Protein AF-A0A948M5K7-F1 (afdb_monomer_lite)

Secondary structure (DSSP, 8-state):
-----GGGTHHHHHHHHHHHTSHHHHTTSS------EEEEEEEEEEEEEEEEETTEEEEEEEEETTTTEEEEEEEE--TT-EEESSS-GGG--TT-EEEEEEEEEEEEETTEEEEEEEEEEEEEEEPPP--GGGGGSSSSSS-----------------

pLDDT: mean 76.34, std 19.01, range [40.19, 97.88]

Structure (mmCIF, N/CA/C/O backbone):
data_AF-A0A948M5K7-F1
#
_entry.id   AF-A0A948M5K7-F1
#
loop_
_atom_site.group_PDB
_atom_site.id
_atom_site.type_symbol
_atom_site.label_atom_id
_atom_site.label_alt_id
_atom_site.label_comp_id
_atom_site.label_asym_id
_atom_site.label_entity_id
_atom_site.label_seq_id
_atom_site.pdbx_PDB_ins_code
_atom_site.Cartn_x
_atom_site.Cartn_y
_atom_site.Cartn_z
_atom_site.occupancy
_atom_site.B_iso_or_equiv
_atom_site.auth_seq_id
_atom_site.auth_comp_id
_atom_site.auth_asym_id
_atom_site.auth_atom_id
_atom_site.pdbx_PDB_model_num
ATOM 1 N N . MET A 1 1 ? -27.236 32.498 79.299 1.00 43.94 1 MET A N 1
ATOM 2 C CA . MET A 1 1 ? -27.665 31.191 78.755 1.00 43.94 1 MET A CA 1
ATOM 3 C C . MET A 1 1 ? -28.935 31.410 77.944 1.00 43.94 1 MET A C 1
ATOM 5 O O . MET A 1 1 ? -29.993 31.587 78.531 1.00 43.94 1 MET A O 1
ATOM 9 N N . ALA A 1 2 ? -28.825 31.525 76.619 1.00 46.53 2 ALA A N 1
ATOM 10 C CA . ALA A 1 2 ? -29.974 31.744 75.740 1.00 46.53 2 ALA A CA 1
ATOM 11 C C . ALA A 1 2 ? -30.523 30.384 75.285 1.00 46.53 2 ALA A C 1
ATOM 13 O O . ALA A 1 2 ? -29.885 29.684 74.503 1.00 46.53 2 ALA A O 1
ATOM 14 N N . SER A 1 3 ? -31.684 29.999 75.819 1.00 49.44 3 SER A N 1
ATOM 15 C CA . SER A 1 3 ? -32.426 28.813 75.384 1.00 49.44 3 SER A CA 1
ATOM 16 C C . SER A 1 3 ? -33.086 29.119 74.040 1.00 49.44 3 SER A C 1
ATOM 18 O O . SER A 1 3 ? -34.080 29.845 73.970 1.00 49.44 3 SER A O 1
ATOM 20 N N . LEU A 1 4 ? -32.486 28.635 72.951 1.00 49.94 4 LEU A N 1
ATOM 21 C CA . LEU A 1 4 ? -33.058 28.770 71.617 1.00 49.94 4 LEU A CA 1
ATOM 22 C C . LEU A 1 4 ? -34.213 27.776 71.435 1.00 49.94 4 LEU A C 1
ATOM 24 O O . LEU A 1 4 ? -34.046 26.562 71.506 1.00 49.94 4 LEU A O 1
ATOM 28 N N . SER A 1 5 ? -35.401 28.322 71.172 1.00 54.16 5 SER A N 1
ATOM 29 C CA . SER A 1 5 ? -36.634 27.576 70.923 1.00 54.16 5 SER A CA 1
ATOM 30 C C . SER A 1 5 ? -36.540 26.744 69.634 1.00 54.16 5 SER A C 1
ATOM 32 O O . SER A 1 5 ? -36.570 27.274 68.521 1.00 54.16 5 SER A O 1
ATOM 34 N N . ILE A 1 6 ? -36.472 25.421 69.804 1.00 56.44 6 ILE A N 1
ATOM 35 C CA . ILE A 1 6 ? -36.296 24.394 68.758 1.00 56.44 6 ILE A CA 1
ATOM 36 C C . ILE A 1 6 ? -37.325 24.512 67.615 1.00 56.44 6 ILE A C 1
ATOM 38 O O . ILE A 1 6 ? -37.011 24.218 66.465 1.00 56.44 6 ILE A O 1
ATOM 42 N N . 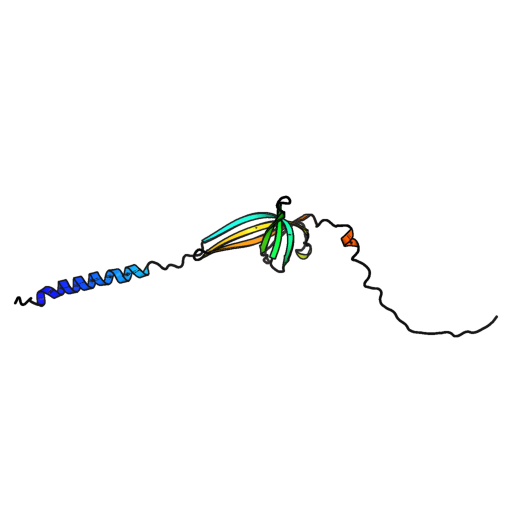LYS A 1 7 ? -38.536 25.024 67.881 1.00 56.12 7 LYS A N 1
ATOM 43 C CA . LYS A 1 7 ? -39.617 25.118 66.880 1.00 56.12 7 LYS A CA 1
ATOM 44 C C . LYS A 1 7 ? -39.349 26.116 65.742 1.00 56.12 7 LYS A C 1
ATOM 46 O O . LYS A 1 7 ? -39.934 25.964 64.676 1.00 56.12 7 LYS A O 1
ATOM 51 N N . LYS A 1 8 ? -38.473 27.113 65.930 1.00 57.00 8 LYS A N 1
ATOM 52 C CA . LYS A 1 8 ? -38.150 28.122 64.895 1.00 57.00 8 LYS A CA 1
ATOM 53 C C . LYS A 1 8 ? -36.933 27.771 64.029 1.00 57.00 8 LYS A C 1
ATOM 55 O O . LYS A 1 8 ? -36.686 28.462 63.048 1.00 57.00 8 LYS A O 1
ATOM 60 N N . GLN A 1 9 ? -36.186 26.718 64.368 1.00 58.16 9 GLN A N 1
ATOM 61 C CA . GLN A 1 9 ? -34.933 26.358 63.683 1.00 58.16 9 GLN A CA 1
ATOM 62 C C . GLN A 1 9 ? -35.076 25.215 62.668 1.00 58.16 9 GLN A C 1
ATOM 64 O O . GLN A 1 9 ? -34.204 25.030 61.824 1.00 58.16 9 GLN A O 1
ATOM 69 N N . ILE A 1 10 ? -36.202 24.498 62.692 1.00 61.25 10 ILE A N 1
ATOM 70 C CA . ILE A 1 10 ? -36.518 23.406 61.760 1.00 61.25 10 ILE A CA 1
ATOM 71 C C . ILE A 1 10 ? -36.442 23.838 60.278 1.00 61.25 10 ILE A C 1
ATOM 73 O O . ILE A 1 10 ? -35.778 23.137 59.514 1.00 61.25 10 ILE A O 1
ATOM 77 N N . PRO A 1 11 ? -37.006 24.987 59.835 1.00 60.16 11 PRO A N 1
ATOM 78 C CA . PRO A 1 11 ? -36.918 25.360 58.420 1.00 60.16 11 PRO A CA 1
ATOM 79 C C . PRO A 1 11 ? -35.492 25.748 57.993 1.00 60.16 11 PRO A C 1
ATOM 81 O O . PRO A 1 11 ? -35.115 25.520 56.847 1.00 60.16 11 PRO A O 1
ATOM 84 N N . LEU A 1 12 ? -34.679 26.279 58.914 1.00 61.19 12 LEU A N 1
ATOM 85 C CA . LEU A 1 12 ? -33.293 26.678 58.654 1.00 61.19 12 LEU A CA 1
ATOM 86 C C . LEU A 1 12 ? -32.377 25.453 58.477 1.00 61.19 12 LEU A C 1
ATOM 88 O O . LEU A 1 12 ? -31.523 25.435 57.594 1.00 61.19 12 LEU A O 1
ATOM 92 N N . ILE A 1 13 ? -32.594 24.407 59.281 1.00 64.31 13 ILE A N 1
ATOM 93 C CA . ILE A 1 13 ? -31.837 23.149 59.216 1.00 64.31 13 ILE A CA 1
ATOM 94 C C . ILE A 1 13 ? -32.178 22.376 57.933 1.00 64.31 13 ILE A C 1
ATOM 96 O O . ILE A 1 13 ? -31.276 21.879 57.260 1.00 64.31 13 ILE A O 1
ATOM 100 N N . CYS A 1 14 ? -33.455 22.334 57.534 1.00 60.31 14 CYS A N 1
ATOM 101 C CA . CYS A 1 14 ? -33.857 21.721 56.264 1.00 60.31 14 CYS A CA 1
ATOM 102 C C . CYS A 1 14 ? -33.266 22.452 55.047 1.00 60.31 14 CYS A C 1
ATOM 104 O O . CYS A 1 14 ? -32.856 21.800 54.088 1.00 60.31 14 CYS A O 1
ATOM 106 N N . PHE A 1 15 ? -33.162 23.786 55.096 1.00 61.84 15 PHE A N 1
ATOM 107 C CA . PHE A 1 15 ? -32.545 24.572 54.024 1.00 61.84 15 PHE A CA 1
ATOM 108 C C . PHE A 1 15 ? -31.033 24.313 53.911 1.00 61.84 15 PHE A C 1
ATOM 110 O O . PHE A 1 15 ? -30.509 24.177 52.807 1.00 61.84 15 PHE A O 1
ATOM 117 N N . LEU A 1 16 ? -30.335 24.155 55.042 1.00 61.81 16 LEU A N 1
ATOM 118 C CA . LEU A 1 16 ? -28.899 23.852 55.065 1.00 61.81 16 LEU A CA 1
ATOM 119 C C . LEU A 1 16 ? -28.582 22.461 54.478 1.00 61.81 16 LEU A C 1
ATOM 121 O O . LEU A 1 16 ? -27.610 22.301 53.741 1.00 61.81 16 LEU A O 1
ATOM 125 N N . ILE A 1 17 ? -29.426 21.461 54.757 1.00 61.72 17 ILE A N 1
ATOM 126 C CA . ILE A 1 17 ? -29.268 20.096 54.225 1.00 61.72 17 ILE A CA 1
ATOM 127 C C . ILE A 1 17 ? -29.554 20.056 52.712 1.00 61.72 17 ILE A C 1
ATOM 129 O O . ILE A 1 17 ? -28.850 19.364 51.977 1.00 61.72 17 ILE A O 1
ATOM 133 N N . LEU A 1 18 ? -30.525 20.839 52.227 1.00 57.59 18 LEU A N 1
ATOM 134 C CA . LEU A 1 18 ? -30.857 20.924 50.800 1.00 57.59 18 LEU A CA 1
ATOM 135 C C . LEU A 1 18 ? -29.717 21.547 49.968 1.00 57.59 18 LEU A C 1
ATOM 137 O O . LEU A 1 18 ? -29.447 21.091 48.859 1.00 57.59 18 LEU A O 1
ATOM 141 N N . VAL A 1 19 ? -29.008 22.545 50.510 1.00 60.31 19 VAL A N 1
ATOM 142 C CA . VAL A 1 19 ? -27.881 23.213 49.828 1.00 60.31 19 VAL A CA 1
ATOM 143 C C . VAL A 1 19 ? -26.619 22.336 49.798 1.00 60.31 19 VAL A C 1
ATOM 145 O O . VAL A 1 19 ? -25.910 22.319 48.793 1.00 60.31 19 VAL A O 1
ATOM 148 N N . CYS A 1 20 ? -26.362 21.537 50.841 1.00 57.00 20 CYS A N 1
ATOM 149 C CA . CYS A 1 20 ? -25.203 20.632 50.894 1.00 57.00 20 CYS A CA 1
ATOM 150 C C . CYS A 1 20 ? -25.311 19.394 49.980 1.00 57.00 20 CYS A C 1
ATOM 152 O O . CYS A 1 20 ? -24.298 18.748 49.717 1.00 57.00 20 CYS A O 1
ATOM 154 N N . ALA A 1 21 ? -26.501 19.056 49.472 1.00 55.88 21 ALA A N 1
ATOM 155 C CA . ALA A 1 21 ? -26.697 17.912 48.573 1.00 55.88 21 ALA A CA 1
ATOM 156 C C . ALA A 1 21 ? -26.474 18.240 47.079 1.00 55.88 21 ALA A C 1
ATOM 158 O O . ALA A 1 21 ? -26.332 17.331 46.261 1.00 55.88 21 ALA A O 1
ATOM 159 N N . LEU A 1 22 ? -26.410 19.524 46.706 1.00 55.72 22 LEU A N 1
ATOM 160 C CA . LEU A 1 22 ? -26.237 19.968 45.316 1.00 55.72 22 LEU A CA 1
ATOM 161 C C . LEU A 1 22 ? -24.846 19.699 44.688 1.00 55.72 22 LEU A C 1
ATOM 163 O O . LEU A 1 22 ? -24.812 19.375 43.499 1.00 55.72 22 LEU A O 1
ATOM 167 N N . PRO A 1 23 ? -23.699 19.749 45.400 1.00 53.12 23 PRO A N 1
ATOM 168 C CA . PRO A 1 23 ? -22.400 19.500 44.764 1.00 53.12 23 PRO A CA 1
ATOM 169 C C . PRO A 1 23 ? -22.140 18.018 44.433 1.00 53.12 23 PRO A C 1
ATOM 171 O O . PRO A 1 23 ? -21.307 17.727 43.577 1.00 53.12 23 PRO A O 1
ATOM 174 N N . LEU A 1 24 ? -22.886 17.075 45.025 1.00 52.06 24 LEU A N 1
ATOM 175 C CA . LEU A 1 24 ? -22.758 15.636 44.737 1.00 52.06 24 LEU A CA 1
ATOM 176 C C . LEU A 1 24 ? -23.319 15.230 43.363 1.00 52.06 24 LEU A C 1
ATOM 178 O O . LEU A 1 24 ? -22.936 14.190 42.828 1.00 52.06 24 LEU A O 1
ATOM 182 N N . TYR A 1 25 ? -24.171 16.060 42.754 1.00 52.62 25 TYR A N 1
ATOM 183 C CA . TYR A 1 25 ? -24.665 15.835 41.390 1.00 52.62 25 TYR A CA 1
ATOM 184 C C . TYR A 1 25 ? -23.775 16.471 40.312 1.00 52.62 25 TYR A C 1
ATOM 186 O O . TYR A 1 25 ? -23.806 16.029 39.165 1.00 52.62 25 TYR A O 1
ATOM 194 N N . ALA A 1 26 ? -22.933 17.448 40.665 1.00 52.47 26 ALA A N 1
ATOM 195 C CA . ALA A 1 26 ? -22.052 18.121 39.707 1.00 52.47 26 ALA A CA 1
ATOM 196 C C . ALA A 1 26 ? -20.829 17.274 39.299 1.00 52.47 26 ALA A C 1
ATOM 198 O O . ALA A 1 26 ? -20.284 17.464 38.214 1.00 52.47 26 ALA A O 1
ATOM 199 N N . GLN A 1 27 ? -20.411 16.300 40.117 1.00 52.50 27 GLN A N 1
ATOM 200 C CA . GLN A 1 27 ? -19.222 15.479 39.835 1.00 52.50 27 GLN A CA 1
ATOM 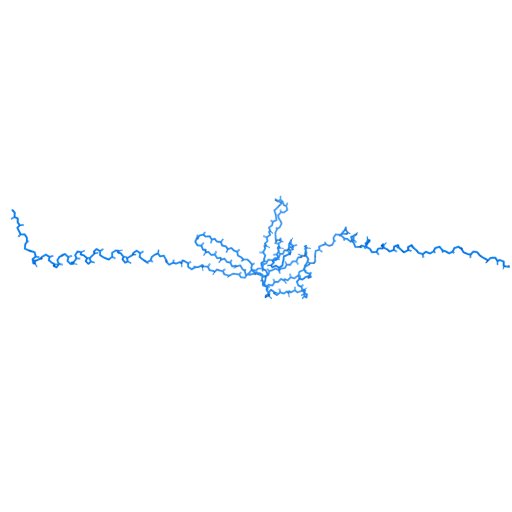201 C C . GLN A 1 27 ? -19.457 14.292 38.885 1.00 52.50 27 GLN A C 1
ATOM 203 O O . GLN A 1 27 ? -18.493 13.668 38.452 1.00 52.50 27 GLN A O 1
ATOM 208 N N . ARG A 1 28 ? -20.704 13.975 38.505 1.00 48.47 28 ARG A N 1
ATOM 209 C CA . ARG A 1 28 ? -20.998 12.864 37.570 1.00 48.47 28 ARG A CA 1
ATOM 210 C C . ARG A 1 28 ? -21.044 13.263 36.090 1.00 48.47 28 ARG A C 1
ATOM 212 O O . ARG A 1 28 ? -21.325 12.416 35.251 1.00 48.47 28 ARG A O 1
ATOM 219 N N . ALA A 1 29 ? -20.758 14.521 35.751 1.00 49.16 29 ALA A N 1
ATOM 220 C CA . ALA A 1 29 ? -20.881 15.022 34.379 1.00 49.16 29 ALA A CA 1
ATOM 221 C C . ALA A 1 29 ? -19.601 14.917 33.519 1.00 49.16 29 ALA A C 1
ATOM 223 O O . ALA A 1 29 ? -19.644 15.278 32.347 1.00 49.16 29 ALA A O 1
ATOM 224 N N . GLN A 1 30 ? -18.468 14.437 34.046 1.00 51.56 30 GLN A N 1
ATOM 225 C CA . GLN A 1 30 ? -17.190 14.452 33.315 1.00 51.56 30 GLN A CA 1
ATOM 226 C C . GLN A 1 30 ? -16.474 13.100 33.322 1.00 51.56 30 GLN A C 1
ATOM 228 O O . GLN A 1 30 ? -15.371 12.947 33.830 1.00 51.56 30 GLN A O 1
ATOM 233 N N . SER A 1 31 ? -17.102 12.112 32.703 1.00 52.28 31 SER A N 1
ATOM 234 C CA . SER A 1 31 ? -16.386 10.975 32.119 1.00 52.28 31 SER A CA 1
ATOM 235 C C . SER A 1 31 ? -17.241 10.352 31.021 1.00 52.28 31 SER A C 1
ATOM 237 O O . SER A 1 31 ? -17.536 9.160 31.016 1.00 52.28 31 SER A O 1
ATOM 239 N N . GLN A 1 32 ? -17.685 11.178 30.068 1.00 61.59 32 GLN A N 1
ATOM 240 C CA . GLN A 1 32 ? -18.098 10.622 28.785 1.00 61.59 32 GLN A CA 1
ATOM 241 C C . GLN A 1 32 ? -16.838 10.053 28.120 1.00 61.59 32 GLN A C 1
ATOM 243 O O . GLN A 1 32 ? -15.877 10.806 27.957 1.00 61.59 32 GLN A O 1
ATOM 248 N N . PRO A 1 33 ? -16.798 8.758 27.757 1.00 56.69 33 PRO A N 1
ATOM 249 C CA . PRO A 1 33 ? -15.695 8.230 26.973 1.00 56.69 33 PRO A CA 1
ATOM 250 C C . PRO A 1 33 ? -15.647 9.020 25.667 1.00 56.69 33 PRO A C 1
ATOM 252 O O . PRO A 1 33 ? -16.616 9.030 24.900 1.00 56.69 33 PRO A O 1
ATOM 255 N N . THR A 1 34 ? -14.550 9.742 25.451 1.00 60.75 34 THR A N 1
ATOM 256 C CA . THR A 1 34 ? -14.298 10.486 24.220 1.00 60.75 34 THR A CA 1
ATOM 257 C C . THR A 1 34 ? -14.416 9.497 23.066 1.00 60.75 34 THR A C 1
ATOM 259 O O . THR A 1 34 ? -13.626 8.562 22.965 1.00 60.75 34 THR A O 1
ATOM 262 N N . ARG A 1 35 ? -15.451 9.631 22.228 1.00 63.56 35 ARG A N 1
ATOM 263 C CA . ARG A 1 35 ? -15.614 8.737 21.075 1.00 63.56 35 ARG A CA 1
ATOM 264 C C . ARG A 1 35 ? -14.401 8.913 20.152 1.00 63.56 35 ARG A C 1
ATOM 266 O O . ARG A 1 35 ? -14.027 10.063 19.913 1.00 63.56 35 ARG A O 1
ATOM 273 N N . PRO A 1 36 ? -13.820 7.827 19.609 1.00 63.12 36 PRO A N 1
ATOM 274 C CA . PRO A 1 36 ? -12.696 7.929 18.690 1.00 63.12 36 PRO A CA 1
ATOM 275 C C . PRO A 1 36 ? -13.057 8.839 17.521 1.00 63.12 36 PRO A C 1
ATOM 277 O O . PRO A 1 36 ? -14.042 8.602 16.815 1.00 63.12 36 PRO A O 1
ATOM 280 N N . LYS A 1 37 ? -12.249 9.875 17.297 1.00 69.81 37 LYS A N 1
ATOM 281 C CA . LYS A 1 37 ? -12.350 10.690 16.089 1.00 69.81 37 LYS A CA 1
ATOM 282 C C . LYS A 1 37 ? -11.721 9.898 14.948 1.00 69.81 37 LYS A C 1
ATOM 284 O O . LYS A 1 37 ? -10.524 9.626 14.974 1.00 69.81 37 LYS A O 1
ATOM 289 N N . ILE A 1 38 ? -12.537 9.506 13.971 1.00 72.25 38 ILE A N 1
ATOM 290 C CA . ILE A 1 38 ? -12.090 8.780 12.779 1.00 72.25 38 ILE A CA 1
ATOM 291 C C . ILE A 1 38 ? -12.037 9.764 11.616 1.00 72.25 38 ILE A C 1
ATOM 293 O O . ILE A 1 38 ? -13.060 10.331 11.238 1.00 72.25 38 ILE A O 1
ATOM 297 N N . THR A 1 39 ? -10.852 9.948 11.038 1.00 78.31 39 THR A N 1
ATOM 298 C CA . THR A 1 39 ? -10.683 10.692 9.780 1.00 78.31 39 THR A CA 1
ATOM 299 C C . THR A 1 39 ? -10.302 9.713 8.677 1.00 78.31 39 THR A C 1
ATOM 301 O O . THR A 1 39 ? -9.441 8.860 8.894 1.00 78.31 39 THR A O 1
ATOM 304 N N . GLN A 1 40 ? -10.953 9.829 7.517 1.00 80.56 40 GLN A N 1
ATOM 305 C CA . GLN A 1 40 ? -10.678 9.024 6.328 1.00 80.56 40 GLN A CA 1
ATOM 306 C C . GLN A 1 40 ? -10.301 9.935 5.162 1.00 80.56 40 GLN A C 1
ATOM 308 O O . GLN A 1 40 ? -11.013 10.892 4.866 1.00 80.56 40 GLN A O 1
ATOM 313 N N . ALA A 1 41 ? -9.189 9.628 4.498 1.00 79.88 41 ALA A N 1
ATOM 314 C CA . ALA A 1 41 ? -8.775 10.301 3.272 1.00 79.88 41 ALA A CA 1
ATOM 315 C C . ALA A 1 41 ? -8.289 9.274 2.250 1.00 79.88 41 ALA A C 1
ATOM 317 O O . ALA A 1 41 ? -7.456 8.423 2.576 1.00 79.88 41 ALA A O 1
ATOM 318 N N . THR A 1 42 ? -8.790 9.378 1.020 1.00 86.81 42 THR A N 1
ATOM 319 C CA . THR A 1 42 ? -8.291 8.596 -0.113 1.00 86.81 42 THR A CA 1
ATOM 320 C C . THR A 1 42 ? -7.012 9.233 -0.632 1.00 86.81 42 THR A C 1
ATOM 322 O O . THR A 1 42 ? -6.983 10.423 -0.951 1.00 86.81 42 THR A O 1
ATOM 325 N N . LYS A 1 43 ? -5.948 8.441 -0.710 1.00 94.56 43 LYS A N 1
ATOM 326 C CA . LYS A 1 43 ? -4.632 8.846 -1.205 1.00 94.56 43 LYS A CA 1
ATOM 327 C C . LYS A 1 43 ? -4.128 7.814 -2.210 1.00 94.56 43 LYS A C 1
ATOM 329 O O . LYS A 1 43 ? -4.650 6.704 -2.292 1.00 94.56 43 LYS A O 1
ATOM 334 N N . SER A 1 44 ? -3.105 8.187 -2.968 1.00 96.12 44 SER A N 1
ATOM 335 C CA . SER A 1 44 ? -2.409 7.286 -3.882 1.00 96.12 44 SER A CA 1
ATOM 336 C C . SER A 1 44 ? -0.908 7.432 -3.695 1.00 96.12 44 SER A C 1
ATOM 338 O O . SER A 1 44 ? -0.416 8.544 -3.513 1.00 96.12 44 SER A O 1
ATOM 340 N N . VAL A 1 45 ? -0.186 6.320 -3.787 1.00 96.94 45 VAL A N 1
ATOM 341 C CA . VAL A 1 45 ? 1.278 6.304 -3.815 1.00 96.94 45 VAL A CA 1
ATOM 342 C C . VAL A 1 45 ? 1.767 5.388 -4.927 1.00 96.94 45 VAL A C 1
ATOM 344 O O . VAL A 1 45 ? 1.107 4.406 -5.256 1.00 96.94 45 VAL A O 1
ATOM 347 N N . GLU A 1 46 ? 2.908 5.718 -5.512 1.00 97.31 46 GLU A N 1
ATOM 348 C CA . GLU A 1 46 ? 3.615 4.882 -6.475 1.00 97.31 46 GLU A CA 1
ATOM 349 C C . GLU A 1 46 ? 4.957 4.468 -5.876 1.00 97.31 46 GLU A C 1
ATOM 351 O O . GLU A 1 46 ? 5.595 5.268 -5.189 1.00 97.31 46 GLU A O 1
ATOM 356 N N . GLY A 1 47 ? 5.366 3.224 -6.098 1.00 96.62 47 GLY A N 1
ATOM 357 C CA . GLY A 1 47 ? 6.632 2.733 -5.576 1.00 96.62 47 GLY A CA 1
ATOM 358 C C . GLY A 1 47 ? 6.918 1.280 -5.922 1.00 96.62 47 GLY A C 1
ATOM 359 O O . GLY A 1 47 ? 6.171 0.637 -6.661 1.00 96.62 47 GLY A O 1
ATOM 360 N N . ILE A 1 48 ? 8.022 0.784 -5.372 1.00 96.38 48 ILE A N 1
ATOM 361 C CA . ILE A 1 48 ? 8.545 -0.564 -5.589 1.00 96.38 48 ILE A CA 1
ATOM 362 C C . ILE A 1 48 ? 8.050 -1.480 -4.472 1.00 96.38 48 ILE A C 1
ATOM 364 O O . ILE A 1 48 ? 8.152 -1.134 -3.295 1.00 96.38 48 ILE A O 1
ATOM 368 N N . VAL A 1 49 ? 7.530 -2.651 -4.828 1.00 96.56 49 VAL A N 1
ATOM 369 C CA . VAL A 1 49 ? 7.106 -3.670 -3.866 1.00 96.56 49 VAL A CA 1
ATOM 370 C C . VAL A 1 49 ? 8.328 -4.245 -3.154 1.00 96.56 49 VAL A C 1
ATOM 372 O O . VAL A 1 49 ? 9.164 -4.897 -3.776 1.00 96.56 49 VAL A O 1
ATOM 375 N N . SER A 1 50 ? 8.415 -4.027 -1.846 1.00 96.94 50 SER A N 1
ATOM 376 C CA . SER A 1 50 ? 9.504 -4.503 -0.980 1.00 96.94 50 SER A CA 1
ATOM 377 C C . SER A 1 50 ? 9.124 -5.733 -0.161 1.00 96.94 50 SER A C 1
ATOM 379 O O . SER A 1 50 ? 9.989 -6.486 0.269 1.00 96.94 50 SER A O 1
ATOM 381 N N . ALA A 1 51 ? 7.836 -5.973 0.072 1.00 95.19 51 ALA A N 1
ATOM 382 C CA . ALA A 1 51 ? 7.386 -7.192 0.733 1.00 95.19 51 ALA A CA 1
ATOM 383 C C . ALA A 1 51 ? 5.933 -7.499 0.391 1.00 95.19 51 ALA A C 1
ATOM 385 O O . ALA A 1 51 ? 5.103 -6.598 0.248 1.00 95.19 51 ALA A O 1
ATOM 386 N N . ILE A 1 52 ? 5.622 -8.790 0.318 1.00 93.44 52 ILE A N 1
ATOM 387 C CA . ILE A 1 52 ? 4.268 -9.292 0.109 1.00 93.44 52 ILE A CA 1
ATOM 388 C C . ILE A 1 52 ? 3.944 -10.233 1.264 1.00 93.44 52 ILE A C 1
ATOM 390 O O . ILE A 1 52 ? 4.647 -11.211 1.510 1.00 93.44 52 ILE A O 1
ATOM 394 N N . TYR A 1 53 ? 2.872 -9.921 1.979 1.00 92.56 53 TYR A N 1
ATOM 395 C CA . TYR A 1 53 ? 2.328 -10.716 3.070 1.00 92.56 53 TYR A CA 1
ATOM 396 C C . TYR A 1 53 ? 0.915 -11.169 2.707 1.00 92.56 53 TYR A C 1
ATOM 398 O O . TYR A 1 53 ? 0.256 -10.583 1.851 1.00 92.56 53 TYR A O 1
ATOM 406 N N . LYS A 1 54 ? 0.387 -12.154 3.440 1.00 89.81 54 LYS A N 1
ATOM 407 C CA . LYS A 1 54 ? -0.974 -12.667 3.213 1.00 89.81 54 LYS A CA 1
ATOM 408 C C . LYS A 1 54 ? -2.062 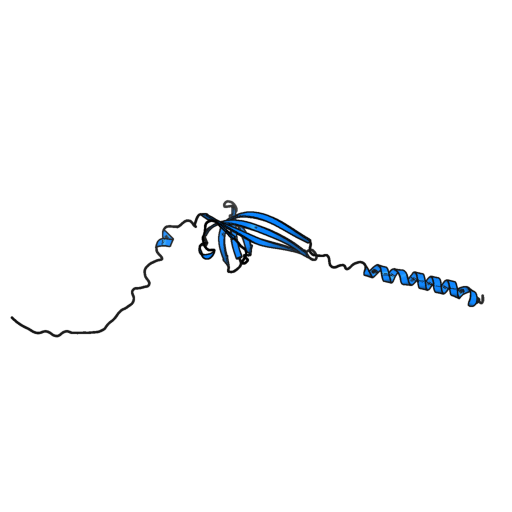-11.582 3.259 1.00 89.81 54 LYS A C 1
ATOM 410 O O . LYS A 1 54 ? -3.046 -11.676 2.542 1.00 89.81 54 LYS A O 1
ATOM 415 N N . MET A 1 55 ? -1.902 -10.578 4.124 1.00 93.31 55 MET A N 1
ATOM 416 C CA . MET A 1 55 ? -2.884 -9.503 4.336 1.00 93.31 55 MET A CA 1
ATOM 417 C C . MET A 1 55 ? -2.262 -8.109 4.233 1.00 93.31 55 MET A C 1
ATOM 419 O O . MET A 1 55 ? -2.815 -7.143 4.758 1.00 93.31 55 MET A O 1
ATOM 423 N N . ALA A 1 56 ? -1.085 -7.990 3.625 1.00 95.12 56 ALA A N 1
ATOM 424 C CA . ALA A 1 56 ? -0.431 -6.702 3.478 1.00 95.12 56 ALA A CA 1
ATOM 425 C C . ALA A 1 56 ? 0.533 -6.688 2.293 1.00 95.12 56 ALA A C 1
ATOM 427 O O . ALA A 1 56 ? 1.112 -7.709 1.937 1.00 95.12 56 ALA A O 1
ATOM 428 N N . ILE A 1 57 ? 0.756 -5.506 1.736 1.00 95.75 57 ILE A N 1
ATOM 429 C CA . ILE A 1 57 ? 1.846 -5.240 0.800 1.00 95.75 57 ILE A CA 1
ATOM 430 C C . ILE A 1 57 ? 2.660 -4.064 1.320 1.00 95.75 57 ILE A C 1
ATOM 432 O O . ILE A 1 57 ? 2.101 -3.101 1.852 1.00 95.75 57 ILE A O 1
ATOM 436 N N . SER A 1 58 ? 3.974 -4.155 1.188 1.00 97.62 58 SER A N 1
ATOM 437 C CA . SER A 1 58 ? 4.893 -3.085 1.545 1.00 97.62 58 SER A CA 1
ATOM 438 C C . SER A 1 58 ? 5.491 -2.472 0.288 1.00 97.62 58 SER A C 1
ATOM 440 O O . SER A 1 58 ? 5.844 -3.193 -0.649 1.00 97.62 58 SER A O 1
ATOM 442 N N . VAL A 1 59 ? 5.535 -1.142 0.246 1.00 97.81 59 VAL A N 1
ATOM 443 C CA . VAL A 1 59 ? 5.969 -0.378 -0.927 1.00 97.81 59 VAL A CA 1
ATOM 444 C C . VAL A 1 59 ? 6.961 0.700 -0.514 1.00 97.81 59 VAL A C 1
ATOM 446 O O . VAL A 1 59 ? 6.634 1.585 0.283 1.00 97.81 59 VAL A O 1
ATOM 449 N N . VAL A 1 60 ? 8.150 0.664 -1.110 1.00 97.88 60 VAL A N 1
ATOM 450 C CA . VAL A 1 60 ? 9.146 1.736 -1.032 1.00 97.88 60 VAL A CA 1
ATOM 451 C C . VAL A 1 60 ? 8.773 2.808 -2.047 1.00 97.88 60 VAL A C 1
ATOM 453 O O . VAL A 1 60 ? 8.770 2.567 -3.253 1.00 97.88 60 VAL A O 1
ATOM 456 N N . TYR A 1 61 ? 8.430 3.996 -1.559 1.00 96.62 61 TYR A N 1
ATOM 457 C CA . TYR A 1 61 ? 7.894 5.086 -2.385 1.00 96.62 61 TYR A CA 1
ATOM 458 C C . TYR A 1 61 ? 8.861 6.261 -2.544 1.00 96.62 61 TYR A C 1
ATOM 460 O O . TYR A 1 61 ? 8.625 7.173 -3.336 1.00 96.62 61 TYR A O 1
ATOM 468 N N . ASN A 1 62 ? 9.933 6.287 -1.758 1.00 96.00 62 ASN A N 1
ATOM 469 C CA . ASN A 1 62 ? 10.946 7.323 -1.844 1.00 96.00 62 ASN A CA 1
ATOM 470 C C . ASN A 1 62 ? 12.292 6.757 -1.399 1.00 96.00 62 ASN A C 1
ATOM 472 O O . ASN A 1 62 ? 12.383 6.140 -0.340 1.00 96.00 62 ASN A O 1
ATOM 476 N N . ILE A 1 63 ? 13.315 6.995 -2.214 1.00 94.19 63 ILE A N 1
ATOM 477 C CA . ILE A 1 63 ? 14.700 6.625 -1.943 1.00 94.19 63 ILE A CA 1
ATOM 478 C C . ILE A 1 63 ? 15.511 7.910 -2.063 1.00 94.19 63 ILE A C 1
ATOM 480 O O . ILE A 1 63 ? 15.550 8.531 -3.126 1.00 94.19 63 ILE A O 1
ATOM 484 N N . ASP A 1 64 ? 16.115 8.330 -0.961 1.00 95.06 64 ASP A N 1
ATOM 485 C CA . ASP A 1 64 ? 17.083 9.419 -0.914 1.00 95.06 64 ASP A CA 1
ATOM 486 C C . ASP A 1 64 ? 18.479 8.789 -0.939 1.00 95.06 64 ASP A C 1
ATOM 488 O O . ASP A 1 64 ? 18.997 8.347 0.088 1.00 95.06 64 ASP A O 1
ATOM 492 N N . VAL A 1 65 ? 19.053 8.693 -2.140 1.00 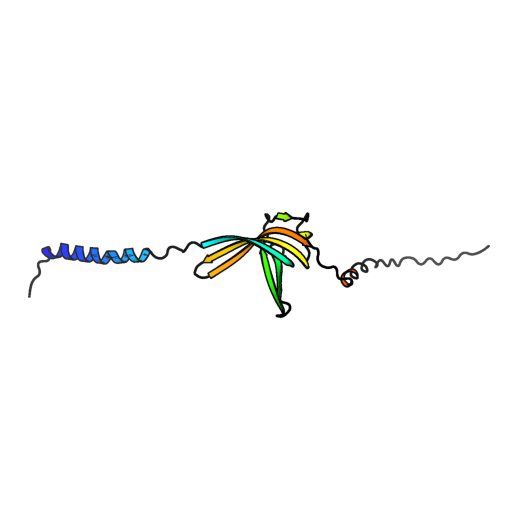94.00 65 VAL A N 1
ATOM 493 C CA . VAL A 1 65 ? 20.343 8.028 -2.381 1.00 94.00 65 VAL A CA 1
ATOM 494 C C . VAL A 1 65 ? 21.487 8.762 -1.682 1.00 94.00 65 VAL A C 1
ATOM 496 O O . VAL A 1 65 ? 22.400 8.120 -1.172 1.00 94.00 65 VAL A O 1
ATOM 499 N N . GLU A 1 66 ? 21.424 10.093 -1.603 1.00 95.38 66 GLU A N 1
ATOM 500 C CA . GLU A 1 66 ? 22.466 10.907 -0.967 1.00 95.38 66 GLU A CA 1
ATOM 501 C C . GLU A 1 66 ? 22.536 10.659 0.541 1.00 95.38 66 GLU A C 1
ATOM 503 O O . GLU A 1 66 ? 23.619 10.660 1.125 1.00 95.38 66 GLU A O 1
ATOM 508 N N . LYS A 1 67 ? 21.381 10.425 1.175 1.00 95.44 67 LY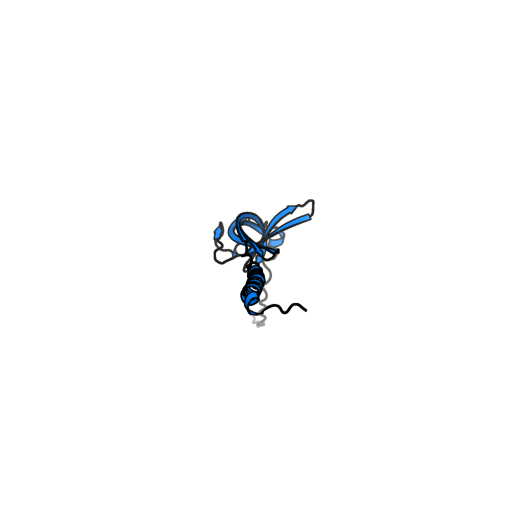S A N 1
ATOM 509 C CA . LYS A 1 67 ? 21.293 10.148 2.616 1.00 95.44 67 LYS A CA 1
ATOM 510 C C . LYS A 1 67 ? 21.237 8.660 2.953 1.00 95.44 67 LYS A C 1
ATOM 512 O O . LYS A 1 67 ? 21.268 8.323 4.134 1.00 95.44 67 LYS A O 1
ATOM 517 N N . GLY A 1 68 ? 21.115 7.787 1.952 1.00 93.31 68 GLY A N 1
ATOM 518 C CA . GLY A 1 68 ? 20.886 6.354 2.144 1.00 93.31 68 GLY A CA 1
ATOM 519 C C . GLY A 1 68 ? 19.584 6.055 2.894 1.00 93.31 68 GLY A C 1
ATOM 520 O O . GLY A 1 68 ? 19.544 5.133 3.705 1.00 93.31 68 GLY A O 1
ATOM 521 N N . ILE A 1 69 ? 18.540 6.868 2.691 1.00 94.50 69 ILE A N 1
ATOM 522 C CA . ILE A 1 69 ? 17.253 6.715 3.383 1.00 94.50 69 ILE A CA 1
ATOM 523 C C . ILE A 1 69 ? 16.217 6.159 2.416 1.00 94.50 69 ILE A C 1
ATOM 525 O O . ILE A 1 69 ? 15.934 6.758 1.381 1.00 94.50 69 ILE A O 1
ATOM 529 N N . GLU A 1 70 ? 15.564 5.078 2.823 1.00 95.00 70 GLU A N 1
ATOM 530 C CA . GLU A 1 70 ? 14.399 4.529 2.140 1.00 95.00 70 GLU A CA 1
ATOM 531 C C . GLU A 1 70 ? 13.147 4.777 2.972 1.00 95.00 70 GLU A C 1
ATOM 533 O O . GLU A 1 70 ? 13.131 4.603 4.195 1.00 95.00 70 GLU A O 1
ATOM 538 N N . ARG A 1 71 ? 12.079 5.222 2.311 1.00 96.75 71 ARG A N 1
ATOM 539 C CA . ARG A 1 71 ? 10.769 5.377 2.935 1.00 96.75 71 ARG A CA 1
ATOM 540 C C . ARG A 1 71 ? 9.821 4.341 2.380 1.00 96.75 71 ARG A C 1
ATOM 542 O O . ARG A 1 71 ? 9.584 4.261 1.174 1.00 96.75 71 ARG A O 1
ATOM 549 N N . GLU A 1 72 ? 9.224 3.619 3.308 1.00 96.81 72 GLU A N 1
ATOM 550 C CA . GLU A 1 72 ? 8.356 2.493 3.037 1.00 96.81 72 GLU A CA 1
ATOM 551 C C . GLU A 1 72 ? 6.974 2.723 3.656 1.00 96.81 72 GLU A C 1
ATOM 553 O O . GLU A 1 72 ? 6.830 3.351 4.713 1.00 96.81 72 GLU A O 1
ATOM 558 N N . MET A 1 73 ? 5.936 2.227 2.989 1.00 96.88 73 MET A N 1
ATOM 559 C CA . MET A 1 73 ? 4.589 2.154 3.541 1.00 96.88 73 MET A CA 1
ATOM 560 C C . MET A 1 73 ? 4.045 0.736 3.448 1.00 96.88 73 MET A C 1
ATOM 562 O O . MET A 1 73 ? 4.010 0.144 2.373 1.00 96.88 73 MET A O 1
ATOM 566 N N . LEU A 1 74 ? 3.528 0.252 4.577 1.00 97.31 74 LEU A N 1
ATOM 567 C CA . LEU A 1 74 ? 2.733 -0.964 4.649 1.00 97.31 74 LEU A CA 1
ATOM 568 C C . LEU A 1 74 ? 1.250 -0.639 4.427 1.00 97.31 74 LEU A C 1
ATOM 570 O O . LEU A 1 74 ? 0.680 0.219 5.114 1.00 97.31 74 LEU A O 1
ATOM 574 N N . PHE A 1 75 ? 0.623 -1.366 3.511 1.00 96.94 75 PHE A N 1
ATOM 575 C CA . PHE A 1 75 ? -0.803 -1.304 3.214 1.00 96.94 75 PHE A CA 1
ATOM 576 C C . PHE A 1 75 ? -1.455 -2.621 3.592 1.00 96.94 75 PHE A C 1
ATOM 578 O O . PHE A 1 75 ? -1.012 -3.674 3.146 1.00 96.94 75 PHE A O 1
ATOM 585 N N . HIS A 1 76 ? -2.519 -2.566 4.388 1.00 96.25 76 HIS A N 1
ATOM 586 C CA . HIS A 1 76 ? -3.315 -3.750 4.688 1.00 96.25 76 HIS A CA 1
ATOM 587 C C . HIS A 1 76 ? -4.219 -4.069 3.503 1.00 96.25 76 HIS A C 1
ATOM 589 O O . HIS A 1 76 ? -4.799 -3.165 2.893 1.00 96.25 76 HIS A O 1
ATOM 595 N N . LEU A 1 77 ? -4.332 -5.357 3.213 1.00 93.44 77 LEU A N 1
ATOM 596 C CA . LEU A 1 77 ? -5.181 -5.914 2.176 1.00 93.44 77 LEU A CA 1
ATOM 597 C C . LEU A 1 77 ? -6.412 -6.539 2.826 1.00 93.44 77 LEU A C 1
ATOM 599 O O . LEU A 1 77 ? -6.318 -7.195 3.865 1.00 93.44 77 LEU A O 1
ATOM 603 N N . ASP A 1 78 ? -7.554 -6.339 2.187 1.00 89.50 78 ASP A N 1
ATOM 604 C CA . ASP A 1 78 ? -8.805 -7.021 2.482 1.00 89.50 78 ASP A CA 1
ATOM 605 C C . ASP A 1 78 ? -9.331 -7.693 1.201 1.00 89.50 78 ASP A C 1
ATOM 607 O O . ASP A 1 78 ? -8.766 -7.535 0.116 1.00 89.50 78 ASP A O 1
ATOM 611 N N . GLU A 1 79 ? -10.417 -8.454 1.315 1.00 86.94 79 GLU A N 1
ATOM 612 C CA . GLU A 1 79 ? -11.032 -9.161 0.181 1.00 86.94 79 GLU A CA 1
ATOM 613 C C . GLU A 1 79 ? -11.628 -8.215 -0.879 1.00 86.94 79 GLU A C 1
ATOM 615 O O . GLU A 1 79 ? -11.995 -8.651 -1.967 1.00 86.94 79 GLU A O 1
ATOM 620 N N . THR A 1 80 ? -11.732 -6.917 -0.577 1.00 88.38 80 THR A N 1
ATOM 621 C CA . THR A 1 80 ? -12.326 -5.899 -1.454 1.00 88.38 80 THR A CA 1
ATOM 622 C C . THR A 1 80 ? -11.296 -5.152 -2.295 1.00 88.38 80 THR A C 1
ATOM 624 O O . THR A 1 80 ? -11.677 -4.312 -3.114 1.00 88.38 80 THR A O 1
ATOM 627 N N . VAL A 1 81 ? -10.000 -5.430 -2.112 1.00 91.06 81 VAL A N 1
ATOM 628 C CA . VAL A 1 81 ? -8.932 -4.780 -2.877 1.00 91.06 81 VAL A CA 1
ATOM 629 C C . VAL A 1 81 ? -9.069 -5.123 -4.359 1.00 91.06 81 VAL A C 1
ATOM 631 O O . VAL A 1 81 ? -8.937 -6.272 -4.775 1.00 91.06 81 VAL A O 1
ATOM 634 N N . GLY A 1 82 ? -9.288 -4.097 -5.177 1.00 90.94 82 GLY A N 1
ATOM 635 C CA . GLY A 1 82 ? -9.284 -4.211 -6.626 1.00 90.94 82 GLY A CA 1
ATOM 636 C C . GLY A 1 82 ? -7.866 -4.315 -7.182 1.00 90.94 82 GLY A C 1
ATOM 637 O O . GLY A 1 82 ? -6.937 -3.661 -6.702 1.00 90.94 82 GLY A O 1
ATOM 638 N N . LEU A 1 83 ? -7.705 -5.087 -8.253 1.00 91.50 83 LEU A N 1
ATOM 639 C CA . LEU A 1 83 ? -6.458 -5.170 -9.006 1.00 91.50 83 LEU A CA 1
ATOM 640 C C . LEU A 1 83 ? -6.652 -4.579 -10.404 1.00 91.50 83 LEU A C 1
ATOM 642 O O . LEU A 1 83 ? -7.616 -4.911 -11.095 1.00 91.50 83 LEU A O 1
ATOM 646 N N . LYS A 1 84 ? -5.734 -3.711 -10.836 1.00 91.44 84 LYS A N 1
ATOM 647 C CA . LYS A 1 84 ? -5.701 -3.154 -12.198 1.00 91.44 84 LYS A CA 1
ATOM 648 C C . LYS A 1 84 ? -4.435 -3.605 -12.923 1.00 91.44 84 LYS A C 1
ATOM 650 O O . LYS A 1 84 ? -3.367 -3.718 -12.322 1.00 91.44 84 LYS A O 1
ATOM 655 N N . ASN A 1 85 ? -4.556 -3.817 -14.234 1.00 85.88 85 ASN A N 1
ATOM 656 C CA . ASN A 1 85 ? -3.467 -4.195 -15.150 1.00 85.88 85 ASN A CA 1
ATOM 657 C C . ASN A 1 85 ? -2.805 -5.563 -14.873 1.00 85.88 85 ASN A C 1
ATOM 659 O O . ASN A 1 85 ? -1.763 -5.870 -15.449 1.00 85.88 85 ASN A O 1
ATOM 663 N N . ARG A 1 86 ? -3.420 -6.406 -14.033 1.00 79.94 86 ARG A N 1
ATOM 664 C CA . ARG A 1 86 ? -3.079 -7.820 -13.789 1.00 79.94 86 ARG A CA 1
ATOM 665 C C . ARG A 1 86 ? -4.357 -8.615 -13.536 1.00 79.94 86 ARG A C 1
ATOM 667 O O . ARG A 1 86 ? -5.387 -8.024 -13.218 1.00 79.94 86 ARG A O 1
ATOM 674 N N . LYS A 1 87 ? -4.295 -9.942 -13.693 1.00 63.12 87 LYS A N 1
ATOM 675 C CA . LYS A 1 87 ? -5.461 -10.820 -13.483 1.00 63.12 87 LYS A CA 1
ATOM 676 C C . LYS A 1 87 ? -5.587 -11.299 -12.034 1.00 63.12 87 LYS A C 1
ATOM 678 O O . LYS A 1 87 ? -6.709 -11.508 -11.590 1.00 63.12 87 LYS A O 1
ATOM 683 N N . THR A 1 88 ? -4.475 -11.459 -11.309 1.00 80.50 88 THR A N 1
ATOM 684 C CA . THR A 1 88 ? -4.464 -11.933 -9.912 1.00 80.50 88 THR A CA 1
ATOM 685 C C . THR A 1 88 ? -3.359 -11.269 -9.089 1.00 80.50 88 THR A C 1
ATOM 687 O O . THR A 1 88 ? -2.355 -10.820 -9.643 1.00 80.50 88 THR A O 1
ATOM 690 N N . PHE A 1 89 ? -3.551 -11.189 -7.765 1.00 81.56 89 PHE A N 1
ATOM 691 C CA . PHE A 1 89 ? -2.584 -10.578 -6.843 1.00 81.56 89 PHE A CA 1
ATOM 692 C C . PHE A 1 89 ? -1.260 -11.357 -6.800 1.00 81.56 89 PHE A C 1
ATOM 694 O O . PHE A 1 89 ? -0.202 -10.743 -6.734 1.00 81.56 89 PHE A O 1
ATOM 701 N N . ASP A 1 90 ? -1.315 -12.680 -6.982 1.00 83.75 90 ASP A N 1
ATOM 702 C CA . ASP A 1 90 ? -0.145 -13.573 -7.056 1.00 83.75 90 ASP A CA 1
ATOM 703 C C . ASP A 1 90 ? 0.812 -13.255 -8.220 1.00 83.75 90 ASP A C 1
ATOM 705 O O . ASP A 1 90 ? 1.913 -13.788 -8.290 1.00 83.75 90 ASP A O 1
ATOM 709 N N . GLN A 1 91 ? 0.397 -12.406 -9.166 1.00 85.12 91 GLN A N 1
ATOM 710 C CA . GLN A 1 91 ? 1.241 -11.947 -10.274 1.00 85.12 91 GLN A CA 1
ATOM 711 C C . GLN A 1 91 ? 2.081 -10.715 -9.924 1.00 85.12 91 GLN A C 1
ATOM 713 O O . GLN A 1 91 ? 2.862 -10.272 -10.768 1.00 85.12 91 GLN A O 1
ATOM 718 N N . ILE A 1 92 ? 1.881 -10.127 -8.741 1.00 90.69 92 ILE A N 1
ATOM 719 C CA . ILE A 1 92 ? 2.729 -9.059 -8.217 1.00 90.69 92 ILE A CA 1
ATOM 720 C C . ILE A 1 92 ? 3.905 -9.715 -7.509 1.00 90.69 92 ILE A C 1
ATOM 722 O O . ILE A 1 92 ? 3.717 -10.518 -6.599 1.00 90.69 92 ILE A O 1
ATOM 726 N N . ASN A 1 93 ? 5.112 -9.344 -7.913 1.00 92.50 93 ASN A N 1
ATOM 727 C CA . ASN A 1 93 ? 6.346 -9.866 -7.348 1.00 92.50 93 ASN A CA 1
ATOM 728 C C . ASN A 1 93 ? 7.106 -8.788 -6.577 1.00 92.50 93 ASN A C 1
ATOM 730 O O . ASN A 1 93 ? 6.897 -7.585 -6.753 1.00 92.50 93 ASN A O 1
ATOM 734 N N . PHE A 1 94 ? 8.032 -9.235 -5.731 1.00 93.19 94 PHE A N 1
ATOM 735 C CA . PHE A 1 94 ? 9.041 -8.356 -5.151 1.00 93.19 94 PHE A CA 1
ATOM 736 C C . PHE A 1 94 ? 9.797 -7.614 -6.266 1.00 93.19 94 PHE A C 1
ATOM 738 O O . PHE A 1 94 ? 10.173 -8.210 -7.275 1.00 93.19 94 PHE A O 1
ATOM 745 N N . GLY A 1 95 ? 10.009 -6.312 -6.086 1.00 93.50 95 GLY A N 1
ATOM 746 C CA . GLY A 1 95 ? 10.666 -5.443 -7.061 1.00 93.50 95 GLY A CA 1
ATOM 747 C C . GLY A 1 95 ? 9.742 -4.853 -8.133 1.00 93.50 95 GLY A C 1
ATOM 748 O O . GLY A 1 95 ? 10.163 -3.938 -8.845 1.00 93.50 95 GLY A O 1
ATOM 749 N N . ASP A 1 96 ? 8.491 -5.310 -8.255 1.00 95.00 96 ASP A N 1
ATOM 750 C CA . ASP A 1 96 ? 7.535 -4.711 -9.191 1.00 95.00 96 ASP A CA 1
ATOM 751 C C . ASP A 1 96 ? 7.209 -3.266 -8.795 1.00 95.00 96 ASP A C 1
ATOM 753 O O . ASP A 1 96 ? 7.131 -2.919 -7.617 1.00 95.00 96 ASP A O 1
ATOM 757 N N . THR A 1 97 ? 6.973 -2.408 -9.786 1.00 95.50 97 THR A N 1
ATOM 758 C CA . THR A 1 97 ? 6.465 -1.052 -9.558 1.00 95.50 97 THR A CA 1
ATOM 759 C C . THR A 1 97 ? 4.945 -1.052 -9.627 1.00 95.50 97 THR A C 1
ATOM 761 O O . THR A 1 97 ? 4.348 -1.452 -10.636 1.00 95.50 97 THR A O 1
ATOM 764 N N . VAL A 1 98 ? 4.314 -0.558 -8.566 1.00 96.69 98 VAL A N 1
ATOM 765 C CA . VAL A 1 98 ? 2.859 -0.501 -8.422 1.00 96.69 98 VAL A CA 1
ATOM 766 C C . VAL A 1 98 ? 2.403 0.881 -7.974 1.00 96.69 98 VAL A C 1
ATOM 768 O O . VAL A 1 98 ? 3.137 1.630 -7.328 1.00 96.69 98 VAL A O 1
ATOM 771 N N . ARG A 1 99 ? 1.146 1.201 -8.273 1.00 96.88 99 ARG A N 1
ATOM 772 C CA . ARG A 1 99 ? 0.413 2.307 -7.660 1.00 96.88 99 ARG A CA 1
ATOM 773 C C . ARG A 1 99 ? -0.648 1.760 -6.722 1.00 96.88 99 ARG A C 1
ATOM 775 O O . ARG A 1 99 ? -1.483 0.964 -7.144 1.00 96.88 99 ARG A O 1
ATOM 782 N N . VAL A 1 100 ? -0.642 2.219 -5.478 1.00 96.75 100 VAL A N 1
ATOM 783 C CA . VAL A 1 100 ? -1.613 1.831 -4.454 1.00 96.75 100 VAL A CA 1
ATOM 784 C C . VAL A 1 100 ? -2.523 3.013 -4.155 1.00 96.75 100 VAL A C 1
ATOM 786 O O . VAL A 1 100 ? -2.069 4.035 -3.643 1.00 96.75 100 VAL A O 1
ATOM 789 N N . GLU A 1 101 ? -3.809 2.864 -4.450 1.00 96.56 101 GLU A N 1
ATOM 790 C CA . GLU A 1 101 ? -4.874 3.726 -3.936 1.00 96.56 101 GLU A CA 1
ATOM 791 C C . GLU A 1 101 ? -5.301 3.178 -2.570 1.00 96.56 101 GLU A C 1
ATOM 793 O O . GLU A 1 101 ? -5.606 1.989 -2.451 1.00 96.56 101 GLU A O 1
ATOM 798 N N . TYR A 1 102 ? -5.320 4.013 -1.533 1.00 96.25 102 TYR A N 1
ATOM 799 C CA . TYR A 1 102 ? -5.589 3.577 -0.164 1.00 96.25 102 TYR A CA 1
ATOM 800 C C . TYR A 1 102 ? -6.400 4.599 0.631 1.00 96.25 102 TYR A C 1
ATOM 802 O O . TYR A 1 102 ? -6.384 5.798 0.347 1.00 96.25 102 TYR A O 1
ATOM 810 N N . ILE A 1 103 ? -7.081 4.113 1.666 1.00 94.31 103 ILE A N 1
ATOM 811 C CA . ILE A 1 103 ? -7.718 4.937 2.691 1.00 94.31 103 ILE A CA 1
ATOM 812 C C . ILE A 1 103 ? -6.804 4.970 3.908 1.00 94.31 103 ILE A C 1
ATOM 814 O O . ILE A 1 103 ? -6.419 3.930 4.448 1.00 94.31 103 ILE A O 1
ATOM 818 N N . GLU A 1 104 ? -6.466 6.172 4.352 1.00 93.62 104 GLU A N 1
ATOM 819 C CA . GLU A 1 104 ? -5.795 6.382 5.629 1.00 93.62 104 GLU A CA 1
ATOM 820 C C . GLU A 1 104 ? -6.845 6.553 6.724 1.00 93.62 104 GLU A C 1
ATOM 822 O O . GLU A 1 104 ? -7.657 7.474 6.666 1.00 93.62 104 GLU A O 1
ATOM 827 N N . VAL A 1 105 ? -6.842 5.648 7.699 1.00 90.75 105 VAL A N 1
ATOM 828 C CA . VAL A 1 105 ? -7.717 5.680 8.868 1.00 90.75 105 VAL A CA 1
ATOM 829 C C . VAL A 1 105 ? -6.882 6.120 10.057 1.00 90.75 105 VAL A C 1
ATOM 831 O O . VAL A 1 105 ? -5.998 5.390 10.508 1.00 90.75 105 VAL A O 1
ATOM 834 N N . VAL A 1 106 ? -7.169 7.314 10.564 1.00 90.19 106 VAL A N 1
ATOM 835 C CA . VAL A 1 106 ? -6.552 7.838 11.786 1.00 90.19 106 VAL A CA 1
ATOM 836 C C . VAL A 1 106 ? -7.553 7.692 12.923 1.00 90.19 106 VAL A C 1
ATOM 838 O O . VAL A 1 106 ? -8.669 8.204 12.825 1.00 90.19 106 VAL A O 1
ATOM 841 N N . GLN A 1 107 ? -7.165 6.970 13.972 1.00 87.50 107 GLN A N 1
ATOM 842 C CA . GLN A 1 107 ? -7.936 6.798 15.201 1.00 87.50 107 GLN A CA 1
ATOM 843 C C . GLN A 1 107 ? -7.201 7.469 16.358 1.00 87.50 107 GLN A C 1
ATOM 845 O O . GLN A 1 107 ? -6.065 7.108 16.670 1.00 87.50 107 GLN A O 1
ATOM 850 N N . GLU A 1 108 ? -7.864 8.420 17.005 1.00 87.88 108 GLU A N 1
ATOM 851 C CA . GLU A 1 108 ? -7.394 9.049 18.239 1.00 87.88 108 GLU A CA 1
ATOM 852 C C . GLU A 1 108 ? -8.168 8.474 19.427 1.00 87.88 108 GLU A C 1
ATOM 854 O O . GLU A 1 108 ? -9.388 8.614 19.491 1.00 87.88 108 GLU A O 1
ATOM 859 N N . ASN A 1 109 ? -7.461 7.821 20.352 1.00 83.62 109 ASN A N 1
ATOM 860 C CA . ASN A 1 109 ? -8.009 7.313 21.611 1.00 83.62 109 ASN A CA 1
ATOM 861 C C . ASN A 1 109 ? -7.073 7.702 22.757 1.00 83.62 109 ASN A C 1
ATOM 863 O O . ASN A 1 109 ? -5.895 7.344 22.731 1.00 83.62 109 ASN A O 1
ATOM 867 N N . ASP A 1 110 ? -7.589 8.429 23.751 1.00 82.31 110 ASP A N 1
ATOM 868 C CA . ASP A 1 110 ? -6.878 8.791 24.989 1.00 82.31 110 ASP A CA 1
ATOM 869 C C . ASP A 1 110 ? -5.462 9.366 24.765 1.00 82.31 110 ASP A C 1
ATOM 871 O O . ASP A 1 110 ? -4.496 8.993 25.429 1.00 82.31 110 ASP A O 1
ATOM 875 N N . GLY A 1 111 ? -5.317 10.255 23.775 1.00 79.81 111 GLY A N 1
ATOM 876 C CA . GLY A 1 111 ? -4.041 10.897 23.431 1.00 79.81 111 GLY A CA 1
ATOM 877 C C . GLY A 1 111 ? -3.072 10.032 22.614 1.00 79.81 111 GLY A C 1
ATOM 878 O O . GLY A 1 111 ? -1.985 10.495 22.275 1.00 79.81 111 GLY A O 1
ATOM 879 N N . LYS A 1 112 ? -3.448 8.797 22.257 1.00 83.56 112 LYS A N 1
ATOM 880 C CA . LYS A 1 112 ? -2.702 7.950 21.318 1.00 83.56 112 LYS A CA 1
ATOM 881 C C . LYS A 1 112 ? -3.326 8.023 19.929 1.00 83.56 112 LYS A C 1
ATOM 883 O O . LYS A 1 112 ? -4.527 7.807 19.765 1.00 83.56 112 LYS A O 1
ATOM 888 N N . THR A 1 113 ? -2.484 8.252 18.927 1.00 89.19 113 THR A N 1
ATOM 889 C CA . THR A 1 113 ? -2.874 8.227 17.515 1.00 89.19 113 THR A CA 1
ATOM 890 C C . THR A 1 113 ? -2.437 6.911 16.887 1.00 89.19 113 THR A C 1
ATOM 892 O O . THR A 1 113 ? -1.252 6.572 16.892 1.00 89.19 113 THR A O 1
ATOM 895 N N . LYS A 1 114 ? -3.388 6.164 16.325 1.00 89.81 114 LYS A N 1
ATOM 896 C CA . LYS A 1 114 ? -3.126 4.975 15.511 1.00 89.81 114 LYS A CA 1
ATOM 897 C C . LYS A 1 114 ? -3.513 5.269 14.068 1.00 89.81 114 LYS A C 1
ATOM 899 O O . LYS A 1 114 ? -4.667 5.584 13.794 1.00 89.81 114 LYS A O 1
ATOM 904 N N . THR A 1 115 ? -2.561 5.110 13.155 1.00 91.19 115 THR A N 1
ATOM 905 C CA . THR A 1 115 ? -2.798 5.263 11.716 1.00 91.19 115 THR A CA 1
ATOM 906 C C . THR A 1 115 ? -2.755 3.902 11.043 1.00 91.19 115 THR A C 1
ATOM 908 O O . THR A 1 115 ? -1.798 3.146 11.211 1.00 91.19 115 THR A O 1
ATOM 911 N N . GLN A 1 116 ? -3.784 3.590 10.265 1.00 92.75 116 GLN A N 1
ATOM 912 C CA . GLN A 1 116 ? -3.839 2.411 9.409 1.00 92.75 116 GLN A CA 1
ATOM 913 C C . GLN A 1 116 ? -4.027 2.839 7.959 1.00 92.75 116 GLN A C 1
ATOM 915 O O . GLN A 1 116 ? -4.742 3.796 7.673 1.00 92.75 116 GLN A O 1
ATOM 920 N N . ARG A 1 117 ? -3.383 2.124 7.038 1.00 95.94 117 ARG A N 1
ATOM 921 C CA . ARG A 1 117 ? -3.536 2.331 5.596 1.00 95.94 117 ARG A CA 1
ATOM 922 C C . ARG A 1 117 ? -4.167 1.082 5.010 1.00 95.94 117 ARG A C 1
ATOM 924 O O . ARG A 1 117 ? -3.573 0.007 5.098 1.00 95.94 117 ARG A O 1
ATOM 931 N N . LEU A 1 118 ? -5.372 1.230 4.474 1.00 95.50 118 LEU A N 1
ATOM 932 C CA . LEU A 1 118 ? -6.153 0.153 3.875 1.00 95.50 118 LEU A CA 1
ATOM 933 C C . LEU A 1 118 ? -6.113 0.317 2.359 1.00 95.50 118 LEU A C 1
ATOM 935 O O . LEU A 1 118 ? -6.601 1.329 1.850 1.00 95.50 118 LEU A O 1
ATOM 939 N N . ALA A 1 119 ? -5.522 -0.638 1.647 1.00 96.19 119 ALA A N 1
ATOM 940 C CA . ALA A 1 119 ? -5.514 -0.612 0.190 1.00 96.19 119 ALA A CA 1
ATOM 941 C C . ALA A 1 119 ? -6.947 -0.715 -0.353 1.00 96.19 119 ALA A C 1
ATOM 943 O O . ALA A 1 119 ? -7.811 -1.361 0.238 1.00 96.19 119 ALA A O 1
ATOM 944 N N . LYS A 1 120 ? -7.196 -0.061 -1.485 1.00 95.25 120 LYS A N 1
ATOM 945 C CA . LYS A 1 120 ? -8.451 -0.152 -2.241 1.00 95.25 120 LYS A CA 1
ATOM 946 C C . LYS A 1 120 ? -8.223 -0.620 -3.656 1.00 95.25 120 LYS A C 1
ATOM 948 O O . LYS A 1 120 ? -8.941 -1.50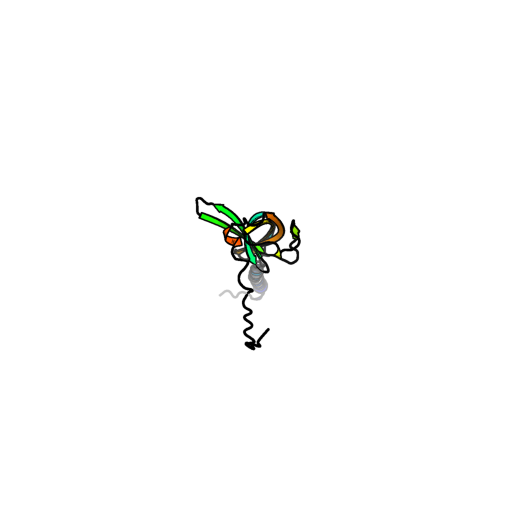0 -4.114 1.00 95.25 120 LYS A O 1
ATOM 953 N N . THR A 1 121 ? -7.190 -0.099 -4.303 1.00 94.81 121 THR A N 1
ATOM 954 C CA . THR A 1 121 ? -6.791 -0.555 -5.628 1.00 94.81 121 THR A CA 1
ATOM 955 C C . THR A 1 121 ? -5.284 -0.683 -5.688 1.00 94.81 121 THR A C 1
ATOM 957 O O . THR A 1 121 ? -4.575 0.241 -5.289 1.00 94.81 121 THR A O 1
ATOM 960 N N . ILE A 1 122 ? -4.791 -1.780 -6.251 1.00 95.06 122 ILE A N 1
ATOM 961 C CA . ILE A 1 122 ? -3.383 -1.924 -6.617 1.00 95.06 122 ILE A CA 1
ATOM 962 C C . ILE A 1 122 ? -3.300 -1.999 -8.137 1.00 95.06 122 ILE A C 1
ATOM 964 O O . ILE A 1 122 ? -3.879 -2.878 -8.774 1.00 95.06 122 ILE A O 1
ATOM 968 N N . SER A 1 123 ? -2.605 -1.034 -8.729 1.00 95.31 123 SER A N 1
ATOM 969 C CA . SER A 1 123 ? -2.372 -0.961 -10.168 1.00 95.31 123 SER A CA 1
ATOM 970 C C . SER A 1 123 ? -0.941 -1.368 -10.458 1.00 95.31 123 SER A C 1
ATOM 972 O O . SER A 1 123 ? -0.005 -0.707 -10.011 1.00 95.31 123 SER A O 1
ATOM 974 N N . PHE A 1 124 ? -0.765 -2.433 -11.228 1.00 95.19 124 PHE A N 1
ATOM 975 C CA . PHE A 1 124 ? 0.549 -2.790 -11.742 1.00 95.19 124 PHE A CA 1
ATOM 976 C C . PHE A 1 124 ? 0.992 -1.780 -12.808 1.00 95.19 124 PHE A C 1
ATOM 978 O O . PHE A 1 124 ? 0.203 -1.433 -13.696 1.00 95.19 124 PHE A O 1
ATOM 985 N N . LEU A 1 125 ? 2.241 -1.319 -12.715 1.00 93.75 125 LEU A N 1
ATOM 986 C CA . LEU A 1 125 ? 2.815 -0.351 -13.651 1.00 93.75 125 LEU A CA 1
ATOM 987 C C . LEU A 1 125 ? 3.973 -0.947 -14.450 1.00 93.75 125 LEU A C 1
ATOM 989 O O . LEU A 1 125 ? 3.967 -0.872 -15.678 1.00 93.75 125 LEU A O 1
ATOM 993 N N . LYS A 1 126 ? 4.961 -1.540 -13.773 1.00 93.00 126 LYS A N 1
ATOM 994 C CA . LYS A 1 126 ? 6.188 -2.042 -14.406 1.00 93.00 126 LYS A CA 1
ATOM 995 C C . LYS A 1 126 ? 6.706 -3.280 -13.666 1.00 93.00 126 LYS A C 1
ATOM 997 O O . LYS A 1 126 ? 6.657 -3.282 -12.438 1.00 93.00 126 LYS A O 1
ATOM 1002 N N . PRO A 1 127 ? 7.214 -4.307 -14.372 1.00 93.31 127 PRO A N 1
ATOM 1003 C CA . PRO A 1 127 ? 7.838 -5.447 -13.712 1.00 93.31 127 PRO A CA 1
ATOM 1004 C C . PRO A 1 127 ? 9.180 -5.065 -13.078 1.00 93.31 127 PRO A C 1
ATOM 1006 O O . PRO A 1 127 ? 9.826 -4.101 -13.513 1.00 93.31 127 PRO A O 1
ATOM 1009 N N . ALA A 1 128 ? 9.614 -5.851 -12.096 1.00 90.69 128 ALA A N 1
ATOM 1010 C CA . ALA A 1 128 ? 10.961 -5.776 -11.550 1.00 90.69 128 ALA A CA 1
ATOM 1011 C C . ALA A 1 128 ? 12.014 -5.834 -12.681 1.00 90.69 128 ALA A C 1
ATOM 1013 O O . ALA A 1 128 ? 11.840 -6.585 -13.649 1.00 90.69 128 ALA A O 1
ATOM 1014 N N . PRO A 1 129 ? 13.105 -5.050 -12.606 1.00 85.12 129 PRO A N 1
ATOM 1015 C CA . PRO A 1 129 ? 14.214 -5.185 -13.543 1.00 85.12 129 PRO A CA 1
ATOM 1016 C C . PRO A 1 129 ? 14.786 -6.604 -13.468 1.00 85.12 129 PRO A C 1
ATOM 1018 O O . PRO A 1 129 ? 15.188 -7.053 -12.399 1.00 85.12 129 PRO A O 1
ATOM 1021 N N . VAL A 1 130 ? 14.842 -7.306 -14.600 1.00 77.56 130 VAL A N 1
ATOM 1022 C CA . VAL A 1 130 ? 15.513 -8.608 -14.677 1.00 77.56 130 VAL A CA 1
ATOM 1023 C C . VAL A 1 130 ? 17.011 -8.341 -14.795 1.00 77.56 130 VAL A C 1
ATOM 1025 O O . VAL A 1 130 ? 17.471 -7.851 -15.827 1.00 77.56 130 VAL A O 1
ATOM 1028 N N . THR A 1 131 ? 17.781 -8.614 -13.744 1.00 67.75 131 THR A N 1
ATOM 1029 C CA . THR A 1 131 ? 19.242 -8.666 -13.855 1.00 67.75 131 THR A CA 1
ATOM 1030 C C . THR A 1 131 ? 19.650 -9.998 -14.502 1.00 67.75 131 THR A C 1
ATOM 1032 O O . THR A 1 131 ? 19.084 -11.036 -14.154 1.00 67.75 131 THR A O 1
ATOM 1035 N N . PRO A 1 132 ? 20.621 -10.016 -15.440 1.00 61.59 132 PRO A N 1
ATOM 1036 C CA . PRO A 1 132 ? 21.027 -11.235 -16.153 1.00 61.59 132 PRO A CA 1
ATOM 1037 C C . PRO A 1 132 ? 21.451 -12.397 -15.241 1.00 61.59 132 PRO A C 1
ATOM 1039 O O . PRO A 1 132 ? 21.293 -13.555 -15.607 1.00 61.59 132 PRO A O 1
ATOM 1042 N N . GLU A 1 133 ? 21.945 -12.100 -14.036 1.00 58.12 133 GLU A N 1
ATOM 1043 C CA . GLU A 1 133 ? 22.381 -13.099 -13.050 1.00 58.12 133 GLU A CA 1
ATOM 1044 C C . GLU A 1 133 ? 21.228 -13.958 -12.498 1.00 58.12 133 GLU A C 1
ATOM 1046 O O . GLU A 1 133 ? 21.450 -15.105 -12.115 1.00 58.12 133 GLU A O 1
ATOM 1051 N N . ALA A 1 134 ? 19.986 -13.460 -12.516 1.00 53.56 134 ALA A N 1
ATOM 1052 C CA . ALA A 1 134 ? 18.814 -14.199 -12.036 1.00 53.56 134 ALA A CA 1
ATOM 1053 C C . ALA A 1 134 ? 18.322 -15.284 -13.016 1.00 53.56 134 ALA A C 1
ATOM 1055 O O . ALA A 1 134 ? 17.507 -16.124 -12.639 1.00 53.56 134 ALA A O 1
ATOM 1056 N N . LEU A 1 135 ? 18.814 -15.297 -14.261 1.00 53.75 135 LEU A N 1
ATOM 1057 C CA . LEU A 1 135 ? 18.446 -16.304 -15.265 1.00 53.75 135 LEU A CA 1
ATOM 1058 C C . LEU A 1 135 ? 19.253 -17.611 -15.147 1.00 53.75 135 LEU A C 1
ATOM 1060 O O . LEU A 1 135 ? 18.913 -18.578 -15.816 1.00 53.75 135 LEU A O 1
ATOM 1064 N N . ASN A 1 136 ? 20.271 -17.673 -14.279 1.00 48.91 136 ASN A N 1
ATOM 1065 C CA . ASN A 1 136 ? 21.133 -18.855 -14.113 1.00 48.91 136 ASN A CA 1
ATOM 1066 C C . ASN A 1 136 ? 20.694 -19.829 -13.000 1.00 48.91 136 ASN A C 1
ATOM 1068 O O . ASN A 1 136 ? 21.428 -20.765 -12.698 1.00 48.91 136 ASN A O 1
ATOM 1072 N N . VAL A 1 137 ? 19.530 -19.630 -12.367 1.00 51.69 137 VAL A N 1
ATOM 1073 C CA . VAL A 1 137 ? 19.049 -20.500 -11.265 1.00 51.69 137 VAL A CA 1
ATOM 1074 C C . VAL A 1 137 ? 17.896 -21.421 -11.694 1.00 51.69 137 VAL A C 1
ATOM 1076 O O . VAL A 1 137 ? 17.388 -22.201 -10.895 1.00 51.69 137 VAL A O 1
ATOM 1079 N N . ILE A 1 138 ? 17.496 -21.395 -12.966 1.00 57.09 138 ILE A N 1
ATOM 1080 C CA . ILE A 1 138 ? 16.519 -22.345 -13.504 1.00 57.09 138 ILE A CA 1
ATOM 1081 C C . ILE A 1 138 ? 17.245 -23.222 -14.517 1.00 57.09 138 ILE A C 1
ATOM 1083 O O . ILE A 1 138 ? 17.386 -22.820 -15.665 1.00 57.09 138 ILE A O 1
ATOM 1087 N N . ASP A 1 139 ? 17.726 -24.371 -14.033 1.00 52.84 139 ASP A N 1
ATOM 1088 C CA . ASP A 1 139 ? 17.854 -25.667 -14.726 1.00 52.84 139 ASP A CA 1
ATOM 1089 C C . ASP A 1 139 ? 19.146 -26.402 -14.323 1.00 52.84 139 ASP A C 1
ATOM 1091 O O . ASP A 1 139 ? 20.171 -26.267 -14.978 1.00 52.84 139 ASP A O 1
ATOM 1095 N N . THR A 1 140 ? 19.098 -27.142 -13.206 1.00 49.59 140 THR A N 1
ATOM 1096 C CA . THR A 1 140 ? 19.918 -28.351 -12.946 1.00 49.59 140 THR A CA 1
ATOM 1097 C C . THR A 1 140 ? 19.474 -29.016 -11.636 1.00 49.59 140 THR A C 1
ATOM 1099 O O . THR A 1 140 ? 20.247 -29.145 -10.689 1.00 49.59 140 THR A O 1
ATOM 1102 N N . SER A 1 141 ? 18.207 -29.416 -11.526 1.00 52.72 141 SER A N 1
ATOM 1103 C CA . SER A 1 141 ? 17.793 -30.311 -10.433 1.00 52.72 141 SER A CA 1
ATOM 1104 C C . SER A 1 141 ? 16.702 -31.296 -10.836 1.00 52.72 141 SER A C 1
ATOM 1106 O O . SER A 1 141 ? 15.853 -31.601 -10.014 1.00 52.72 141 SER A O 1
ATOM 1108 N N . ASP A 1 142 ? 16.735 -31.793 -12.075 1.00 52.09 142 ASP A N 1
ATOM 1109 C CA . ASP A 1 142 ? 15.927 -32.938 -12.514 1.00 52.09 142 ASP A CA 1
ATOM 1110 C C . ASP A 1 142 ? 16.721 -33.799 -13.518 1.00 52.09 142 ASP A C 1
ATOM 1112 O O . ASP A 1 142 ? 16.335 -33.996 -14.670 1.00 52.09 142 ASP A O 1
ATOM 1116 N N . THR A 1 143 ? 17.890 -34.309 -13.116 1.00 54.09 143 THR A N 1
ATOM 1117 C CA . THR A 1 143 ? 18.532 -35.425 -13.839 1.00 54.09 143 THR A CA 1
ATOM 1118 C C . THR A 1 143 ? 19.338 -36.323 -12.905 1.00 54.09 143 THR A C 1
ATOM 1120 O O . THR A 1 143 ? 20.504 -36.593 -13.147 1.00 54.09 143 THR A O 1
ATOM 1123 N N . ASP A 1 144 ? 18.693 -36.828 -11.855 1.00 49.78 144 ASP A N 1
ATOM 1124 C CA . ASP A 1 144 ? 19.169 -38.015 -11.139 1.00 49.78 144 ASP A CA 1
ATOM 1125 C C . ASP A 1 144 ? 18.092 -39.106 -11.194 1.00 49.78 144 ASP A C 1
ATOM 1127 O O . ASP A 1 144 ? 17.265 -39.256 -10.299 1.00 49.78 144 ASP A O 1
ATOM 1131 N N . MET A 1 145 ? 18.116 -39.887 -12.274 1.00 49.38 145 MET A N 1
ATOM 1132 C CA . MET A 1 145 ? 17.607 -41.261 -12.300 1.00 49.38 145 MET A CA 1
ATOM 1133 C C . MET A 1 145 ? 18.696 -42.129 -12.931 1.00 49.38 145 MET A C 1
ATOM 1135 O O . MET A 1 145 ? 18.736 -42.367 -14.137 1.00 49.38 145 MET A O 1
ATOM 1139 N N . ILE A 1 146 ? 19.623 -42.560 -12.078 1.00 50.69 146 ILE A N 1
ATOM 1140 C CA . ILE A 1 146 ? 20.491 -43.708 -12.315 1.00 50.69 146 ILE A CA 1
ATOM 1141 C C . ILE A 1 146 ? 19.598 -44.947 -12.181 1.00 50.69 146 ILE A C 1
ATOM 1143 O O . ILE A 1 146 ? 19.217 -45.294 -11.065 1.00 50.69 146 ILE A O 1
ATOM 1147 N N . ASP A 1 147 ? 19.278 -45.623 -13.287 1.00 49.16 147 ASP A N 1
ATOM 1148 C CA . ASP A 1 147 ? 18.866 -47.030 -13.236 1.00 49.16 147 ASP A CA 1
ATOM 1149 C C . ASP A 1 147 ? 20.054 -47.903 -13.647 1.00 49.16 147 ASP A C 1
ATOM 1151 O O . ASP A 1 147 ? 20.395 -48.068 -14.821 1.00 49.16 147 ASP A O 1
ATOM 1155 N N . ALA A 1 148 ? 20.744 -48.403 -12.626 1.00 54.75 148 ALA A N 1
ATOM 1156 C CA . ALA A 1 148 ? 21.725 -49.458 -12.746 1.00 54.75 148 ALA A CA 1
ATOM 1157 C C . ALA A 1 148 ? 20.984 -50.801 -12.721 1.00 54.75 148 ALA A C 1
ATOM 1159 O O . ALA A 1 148 ? 20.677 -51.330 -11.654 1.00 54.75 148 ALA A O 1
ATOM 1160 N N . GLY A 1 149 ? 20.754 -51.387 -13.895 1.00 47.88 149 GLY A N 1
ATOM 1161 C CA . GLY A 1 149 ? 20.125 -52.699 -13.989 1.00 47.88 149 GLY A CA 1
ATOM 1162 C C . GLY A 1 149 ? 20.401 -53.417 -15.304 1.00 47.88 149 GLY A C 1
ATOM 1163 O O . GLY A 1 149 ? 19.632 -53.299 -16.248 1.00 47.88 149 GLY A O 1
ATOM 1164 N N . GLY A 1 150 ? 21.456 -54.238 -15.340 1.00 40.66 150 GLY A N 1
ATOM 1165 C CA . GLY A 1 150 ? 21.510 -55.382 -16.258 1.00 40.66 150 GLY A CA 1
ATOM 1166 C C . GLY A 1 150 ? 22.771 -55.512 -17.107 1.00 40.66 150 GLY A C 1
ATOM 1167 O O . GLY A 1 150 ? 22.797 -55.151 -18.278 1.00 40.66 150 GLY A O 1
ATOM 1168 N N . LEU A 1 151 ? 23.791 -56.154 -16.533 1.00 57.94 151 LEU A N 1
ATOM 1169 C CA . LEU A 1 151 ? 24.806 -56.898 -17.279 1.00 57.94 151 LEU A CA 1
ATOM 1170 C C . LEU A 1 151 ? 24.139 -57.854 -18.284 1.00 57.94 151 LEU A C 1
ATOM 1172 O O . LEU A 1 151 ? 23.383 -58.736 -17.880 1.00 57.94 151 LEU A O 1
ATOM 1176 N N . ASN A 1 152 ? 24.493 -57.763 -19.567 1.00 53.81 152 ASN A N 1
ATOM 1177 C CA . ASN A 1 152 ? 24.370 -58.903 -20.475 1.00 53.81 152 ASN A CA 1
ATOM 1178 C C . ASN A 1 152 ? 25.547 -58.941 -21.458 1.00 53.81 152 ASN A C 1
ATOM 1180 O O . ASN A 1 152 ? 25.472 -58.511 -22.605 1.00 53.81 152 ASN A O 1
ATOM 1184 N N . LEU A 1 153 ? 26.672 -59.463 -20.966 1.00 67.31 153 LEU A N 1
ATOM 1185 C CA . LEU A 1 153 ? 27.716 -60.037 -21.804 1.00 67.31 153 LEU A CA 1
ATOM 1186 C C . LEU A 1 153 ? 27.287 -61.465 -22.149 1.00 67.31 153 LEU A C 1
ATOM 1188 O O . LEU A 1 153 ? 27.455 -62.379 -21.342 1.00 67.31 153 LEU A O 1
ATOM 1192 N N . LYS A 1 154 ? 26.761 -61.675 -23.355 1.00 56.41 154 LYS A N 1
ATOM 1193 C CA . LYS A 1 154 ? 26.685 -63.015 -23.937 1.00 56.41 154 LYS A CA 1
ATOM 1194 C C . LYS A 1 154 ? 27.143 -62.955 -25.383 1.00 56.41 154 LYS A C 1
ATOM 1196 O O . LYS A 1 154 ? 26.399 -62.581 -26.281 1.00 56.41 154 LYS A O 1
ATOM 1201 N N . GLY A 1 155 ? 28.419 -63.285 -25.573 1.00 54.72 155 GLY A N 1
ATOM 1202 C CA . GLY A 1 155 ? 28.965 -63.551 -26.892 1.00 54.72 155 GLY A CA 1
ATOM 1203 C C . GLY A 1 155 ? 28.281 -64.749 -27.546 1.00 54.72 155 GLY A C 1
ATOM 1204 O O . GLY A 1 155 ? 27.793 -65.636 -26.853 1.00 54.72 155 GLY A O 1
ATOM 1205 N N . MET A 1 156 ? 28.287 -64.753 -28.876 1.00 49.09 156 MET A N 1
ATOM 1206 C CA . MET A 1 156 ? 28.192 -65.898 -29.797 1.00 49.09 156 MET A CA 1
ATOM 1207 C C . MET A 1 156 ? 28.407 -65.293 -31.200 1.00 49.09 156 MET A C 1
ATOM 1209 O O . MET A 1 156 ? 27.597 -64.490 -31.636 1.00 49.09 156 MET A O 1
ATOM 1213 N N . LYS A 1 157 ? 29.630 -65.311 -31.745 1.00 49.47 157 LYS A N 1
ATOM 1214 C CA . LYS A 1 157 ? 30.294 -66.374 -32.533 1.00 49.47 157 LYS A CA 1
ATOM 1215 C C . LYS A 1 157 ? 29.759 -66.482 -33.974 1.00 49.47 157 LYS A C 1
ATOM 1217 O O . LYS A 1 157 ? 28.655 -66.968 -34.146 1.00 49.47 157 LYS A O 1
ATOM 1222 N N . GLY A 1 158 ? 30.640 -66.135 -34.924 1.00 54.91 158 GLY A N 1
ATOM 1223 C CA . GLY A 1 158 ? 30.839 -66.747 -36.252 1.00 54.91 158 GLY A CA 1
ATOM 1224 C C . GLY A 1 158 ? 29.730 -66.591 -37.292 1.00 54.91 158 GLY A C 1
ATOM 1225 O O . GLY A 1 158 ? 28.652 -67.133 -37.107 1.00 54.91 158 GLY A O 1
ATOM 1226 N N . GLU A 1 159 ? 30.018 -65.923 -38.407 1.00 40.19 159 GLU A N 1
ATOM 1227 C CA . GLU A 1 159 ? 30.545 -66.484 -39.669 1.00 40.19 159 GLU A CA 1
ATOM 1228 C C . GLU A 1 159 ? 31.049 -65.345 -40.566 1.00 40.19 159 GLU A C 1
ATOM 1230 O O . GLU A 1 159 ? 30.492 -64.227 -40.458 1.00 40.19 159 GLU A O 1
#

Radius of gyration: 38.52 Å; chains: 1; bounding box: 70×98×118 Å

Sequence (159 aa):
MASLSIKKQIPLICFLILVCALPLYAQRAQSQPTRPKITQATKSVEGIVSAIYKMAISVVYNIDVEKGIEREMLFHLDETVGLKNRKTFDQINFGDTVRVEYIEVVQENDGKTKTQRLAKTISFLKPAPVTPEALNVIDTSDTDMIDAGGLNLKGMKGE

Foldseek 3Di:
DDDDDPVVCVVVVVVVVVVVCVVVVVVVPPDDFDPWDKDKDKDKAKAFFADDDPFKTKGFRDADPVVRDTDMDIAGEDPQEAEAPDDDPVPDDGQFIKMWTWMWIWTDGPNDIDIHTYTRYIYGDGGHDDDPVVVPPPDDDPPPDDDDDDDDPDDDDDD